Protein AF-A0A6F9B333-F1 (afdb_monomer_lite)

Secondary structure (DSSP, 8-state):
---PPP-TT-SS------------TTS--EEEEEEEE--TT---GGGSEEEEEEEEEHHHHHHSGGG------

Structure (mmCIF, N/CA/C/O backbone):
data_AF-A0A6F9B333-F1
#
_entry.id   AF-A0A6F9B333-F1
#
loop_
_atom_site.group_PDB
_atom_site.id
_atom_site.type_symbol
_atom_site.label_atom_id
_atom_site.label_alt_id
_atom_site.label_comp_id
_atom_site.label_asym_id
_atom_site.label_entity_id
_atom_site.label_seq_id
_atom_site.pdbx_PDB_ins_code
_atom_site.Cartn_x
_atom_site.Cartn_y
_atom_site.Cartn_z
_atom_site.occupancy
_atom_site.B_iso_or_equiv
_atom_site.auth_seq_id
_atom_site.auth_comp_id
_atom_site.auth_asym_id
_atom_site.auth_atom_id
_atom_site.pdbx_PDB_model_num
ATOM 1 N N . PHE A 1 1 ? 7.491 -9.148 7.094 1.00 71.69 1 PHE A N 1
ATOM 2 C CA . PHE A 1 1 ? 7.892 -8.379 5.897 1.00 71.69 1 PHE A CA 1
ATOM 3 C C . PHE A 1 1 ? 7.377 -9.084 4.658 1.00 71.69 1 PHE A C 1
ATOM 5 O O . PHE A 1 1 ? 7.517 -10.298 4.571 1.00 71.69 1 PHE A O 1
ATOM 12 N N . GLY A 1 2 ? 6.752 -8.350 3.740 1.00 89.06 2 GLY A N 1
ATOM 13 C CA . GLY A 1 2 ? 6.234 -8.874 2.479 1.00 89.06 2 GLY A CA 1
ATOM 14 C C . GLY A 1 2 ? 6.811 -8.094 1.297 1.00 89.06 2 GLY A C 1
ATOM 15 O O . GLY A 1 2 ? 7.187 -6.938 1.456 1.00 89.06 2 GLY A O 1
ATOM 16 N N . ARG A 1 3 ? 6.913 -8.731 0.127 1.00 92.81 3 ARG A N 1
ATOM 17 C CA . ARG A 1 3 ? 7.389 -8.105 -1.116 1.00 92.81 3 ARG A CA 1
ATOM 18 C C . ARG A 1 3 ? 6.469 -8.488 -2.270 1.00 92.81 3 ARG A C 1
ATOM 20 O O . ARG A 1 3 ? 6.122 -9.665 -2.388 1.00 92.81 3 ARG A O 1
ATOM 27 N N . THR A 1 4 ? 6.082 -7.523 -3.093 1.00 95.38 4 THR A N 1
ATOM 28 C CA . THR A 1 4 ? 5.322 -7.751 -4.329 1.00 95.38 4 THR A CA 1
ATOM 29 C C . THR A 1 4 ? 6.200 -8.386 -5.413 1.00 95.38 4 THR A C 1
ATOM 31 O O . THR A 1 4 ? 7.416 -8.533 -5.262 1.00 95.38 4 THR A O 1
ATOM 34 N N . GLU A 1 5 ? 5.582 -8.818 -6.502 1.00 94.19 5 GLU A N 1
ATOM 35 C CA . GLU A 1 5 ? 6.273 -9.114 -7.751 1.00 94.19 5 GLU A CA 1
ATOM 36 C C . GLU A 1 5 ? 6.939 -7.861 -8.342 1.00 94.19 5 GLU A C 1
ATOM 38 O O . GLU A 1 5 ? 6.536 -6.728 -8.076 1.00 9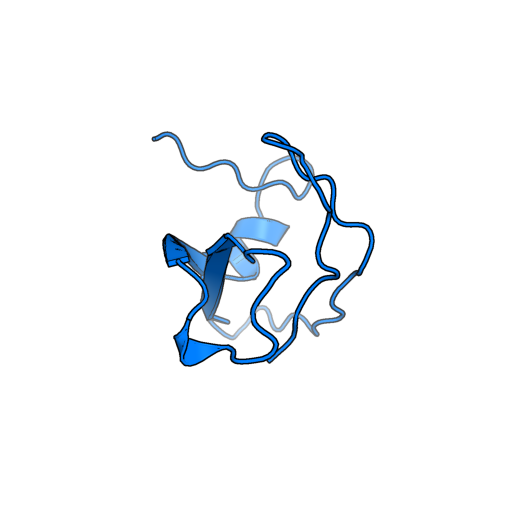4.19 5 GLU A O 1
ATOM 43 N N . VAL A 1 6 ? 7.971 -8.078 -9.157 1.00 91.19 6 VAL A N 1
ATOM 44 C CA . VAL A 1 6 ? 8.562 -7.021 -9.983 1.00 91.19 6 VAL A CA 1
ATOM 45 C C . VAL A 1 6 ? 7.771 -6.955 -11.281 1.00 91.19 6 VAL A C 1
ATOM 47 O O . VAL A 1 6 ? 7.565 -7.985 -11.922 1.00 91.19 6 VAL A O 1
ATOM 50 N N . ILE A 1 7 ? 7.337 -5.756 -11.658 1.00 91.69 7 ILE A N 1
ATOM 51 C CA . ILE A 1 7 ? 6.632 -5.514 -12.916 1.00 91.69 7 ILE A CA 1
ATOM 52 C C . ILE A 1 7 ? 7.591 -4.782 -13.843 1.00 91.69 7 ILE A C 1
ATOM 54 O O . ILE A 1 7 ? 8.078 -3.704 -13.510 1.00 91.69 7 ILE A O 1
ATOM 58 N N . ASP A 1 8 ? 7.881 -5.403 -14.981 1.00 89.75 8 ASP A N 1
ATOM 59 C CA . ASP A 1 8 ? 8.859 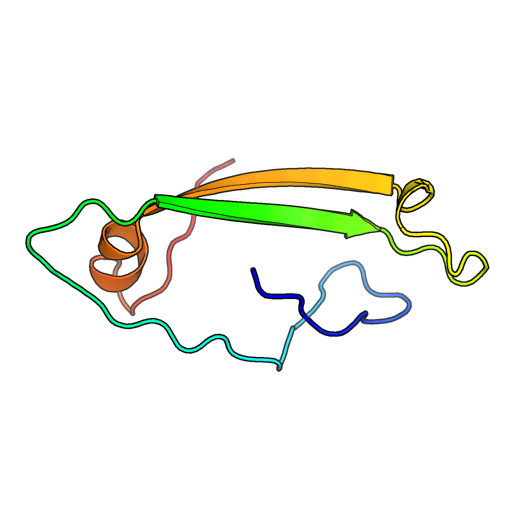-4.894 -15.932 1.00 89.75 8 ASP A CA 1
ATOM 60 C C . ASP A 1 8 ? 8.292 -3.727 -16.756 1.00 89.75 8 ASP A C 1
ATOM 62 O O . ASP A 1 8 ? 7.126 -3.742 -17.156 1.00 89.75 8 ASP A O 1
ATOM 66 N N . ASN A 1 9 ? 9.136 -2.727 -17.021 1.00 86.69 9 ASN A N 1
ATOM 67 C CA . ASN A 1 9 ? 8.890 -1.640 -17.973 1.00 86.69 9 ASN A CA 1
ATOM 68 C C . ASN A 1 9 ? 7.546 -0.888 -17.825 1.00 86.69 9 ASN A C 1
ATOM 70 O O . ASN A 1 9 ? 6.868 -0.610 -18.816 1.00 86.69 9 ASN A O 1
ATOM 74 N N . THR A 1 10 ? 7.162 -0.498 -16.602 1.00 91.44 10 THR A N 1
ATOM 75 C CA . THR A 1 10 ? 5.974 0.344 -16.365 1.00 91.44 10 THR A CA 1
ATOM 76 C C . THR A 1 10 ? 6.235 1.492 -15.389 1.00 91.44 10 THR A C 1
ATOM 78 O O . THR A 1 10 ? 6.869 1.313 -14.354 1.00 91.44 10 THR A O 1
ATOM 81 N N . LEU A 1 11 ? 5.690 2.674 -15.700 1.00 92.00 11 LEU A N 1
ATOM 82 C CA . LEU A 1 11 ? 5.648 3.824 -14.783 1.00 92.00 11 LEU A CA 1
ATOM 83 C C . LEU A 1 11 ? 4.451 3.770 -13.821 1.00 92.00 11 LEU A C 1
ATOM 85 O O . LEU A 1 11 ? 4.424 4.496 -12.835 1.00 92.00 11 LEU A O 1
ATOM 89 N N . ASN A 1 12 ? 3.460 2.922 -14.110 1.00 94.50 12 ASN A N 1
ATOM 90 C CA . ASN A 1 12 ? 2.229 2.781 -13.333 1.00 94.50 12 ASN A CA 1
ATOM 91 C C . ASN A 1 12 ? 2.009 1.293 -13.009 1.00 94.50 12 ASN A C 1
ATOM 93 O O . ASN A 1 12 ? 1.161 0.644 -13.632 1.00 94.50 12 ASN A O 1
ATOM 97 N N . PRO A 1 13 ? 2.822 0.705 -12.112 1.00 94.56 13 PRO A N 1
ATOM 98 C CA . PRO A 1 13 ? 2.709 -0.706 -11.766 1.00 94.56 13 PRO A CA 1
ATOM 99 C C . PRO A 1 13 ? 1.371 -1.009 -11.084 1.00 94.56 13 PRO A C 1
ATOM 101 O O . PRO A 1 13 ? 0.942 -0.291 -10.183 1.00 94.56 13 PRO A O 1
ATOM 104 N N . ASN A 1 14 ? 0.730 -2.106 -11.490 1.00 95.81 14 ASN A N 1
ATOM 105 C CA . ASN A 1 14 ? -0.458 -2.646 -10.831 1.00 95.81 14 ASN A CA 1
ATOM 106 C C . ASN A 1 14 ? -0.122 -4.013 -10.224 1.00 95.81 14 ASN A C 1
ATOM 108 O O . ASN A 1 14 ? -0.072 -5.015 -10.937 1.00 95.81 14 ASN A O 1
ATOM 112 N N . PHE A 1 15 ? 0.158 -4.027 -8.920 1.00 95.88 15 PHE A N 1
ATOM 113 C CA . PHE A 1 15 ? 0.550 -5.233 -8.194 1.00 95.88 15 PHE A CA 1
ATOM 114 C C . PHE A 1 15 ? -0.658 -6.122 -7.878 1.00 95.88 15 PHE A C 1
ATOM 116 O O . PHE A 1 15 ? -1.685 -5.659 -7.383 1.00 95.88 15 PHE A O 1
ATOM 123 N N . VAL A 1 16 ? -0.507 -7.424 -8.102 1.00 95.88 16 VAL A N 1
ATOM 124 C CA . VAL A 1 16 ? -1.535 -8.447 -7.887 1.00 95.88 16 VAL A CA 1
ATOM 125 C C . VAL A 1 16 ? -1.281 -9.235 -6.603 1.00 95.88 16 VAL A C 1
ATOM 127 O O . VAL A 1 16 ? -2.236 -9.721 -5.985 1.00 95.88 16 VAL A O 1
ATOM 130 N N . ARG A 1 17 ? -0.022 -9.370 -6.154 1.00 94.94 17 ARG A N 1
ATOM 131 C CA . ARG A 1 17 ? 0.272 -10.033 -4.877 1.00 94.94 17 ARG A CA 1
ATOM 132 C C . ARG A 1 17 ? -0.376 -9.269 -3.721 1.00 94.94 17 ARG A C 1
ATOM 134 O O . ARG A 1 17 ? -0.101 -8.096 -3.493 1.00 94.94 17 ARG A O 1
ATOM 141 N N . LYS A 1 18 ? -1.178 -9.990 -2.938 1.00 94.25 18 LYS A N 1
ATOM 142 C CA . LYS A 1 18 ? -1.847 -9.479 -1.737 1.00 94.25 18 LYS A CA 1
ATOM 143 C C . LYS A 1 18 ? -1.068 -9.857 -0.480 1.00 94.25 18 LYS A C 1
ATOM 145 O O . LYS A 1 18 ? -0.441 -10.917 -0.431 1.00 94.25 18 LYS A O 1
ATOM 150 N N . PHE A 1 19 ? -1.157 -9.012 0.541 1.00 93.75 19 PHE A N 1
ATOM 151 C CA . PHE A 1 19 ? -0.681 -9.312 1.889 1.00 93.75 19 PHE A CA 1
ATOM 152 C C . PHE A 1 19 ? -1.880 -9.544 2.804 1.00 93.75 19 PHE A C 1
ATOM 154 O O . PHE A 1 19 ? -2.839 -8.776 2.768 1.00 93.75 19 PHE A O 1
ATOM 161 N N . PHE A 1 20 ? -1.817 -10.598 3.613 1.00 94.19 20 PHE A N 1
ATOM 162 C CA . PHE A 1 20 ? -2.807 -10.877 4.647 1.00 94.19 20 PHE A CA 1
ATOM 163 C C . PHE A 1 20 ? -2.247 -10.402 5.984 1.00 94.19 20 PHE A C 1
ATOM 165 O O . PHE A 1 20 ? -1.129 -10.773 6.346 1.00 94.19 20 PHE A O 1
ATOM 172 N N . LEU A 1 21 ? -2.995 -9.542 6.670 1.00 93.50 21 LEU A N 1
ATOM 173 C CA . LEU A 1 21 ? -2.659 -9.024 7.988 1.00 93.50 21 LEU A CA 1
ATOM 174 C C . LEU A 1 21 ? -3.906 -9.089 8.861 1.00 93.50 21 LEU A C 1
ATOM 176 O O . LEU A 1 21 ? -4.984 -8.692 8.418 1.00 93.50 21 LEU A O 1
ATOM 180 N N . ASP A 1 22 ? -3.729 -9.546 10.094 1.00 95.62 22 ASP A N 1
ATOM 181 C CA . ASP A 1 22 ? -4.763 -9.445 11.115 1.00 95.62 22 ASP A CA 1
ATOM 182 C C . ASP A 1 22 ? -4.859 -7.997 11.603 1.00 95.62 22 ASP A C 1
ATOM 184 O O . ASP A 1 22 ? -3.845 -7.306 11.757 1.00 95.62 22 ASP A O 1
ATOM 188 N N . TYR A 1 23 ? -6.085 -7.531 11.822 1.00 95.19 23 TYR A N 1
ATOM 189 C CA . TYR A 1 23 ? -6.366 -6.193 12.329 1.00 95.19 23 TYR A CA 1
ATOM 190 C C . TYR A 1 23 ? -6.774 -6.261 13.802 1.00 95.19 23 TYR A C 1
ATOM 192 O O . TYR A 1 23 ? -7.721 -6.967 14.148 1.00 95.19 23 TYR A O 1
ATOM 200 N N . PHE A 1 24 ? -6.079 -5.491 14.636 1.00 97.00 24 PHE A N 1
ATOM 201 C CA . PHE A 1 24 ? -6.327 -5.347 16.068 1.00 97.00 24 PHE A CA 1
ATOM 202 C C . PHE A 1 24 ? -6.692 -3.885 16.340 1.00 97.00 24 PHE A C 1
ATOM 204 O O . PHE A 1 24 ? -5.863 -2.989 16.177 1.00 97.00 24 PHE A O 1
ATOM 211 N N . PHE A 1 25 ? -7.950 -3.619 16.701 1.00 94.50 25 PHE A N 1
ATOM 212 C CA . PHE A 1 25 ? -8.471 -2.250 16.833 1.00 94.50 25 PHE A CA 1
ATOM 213 C C . PHE A 1 25 ? -7.877 -1.502 18.035 1.00 94.50 25 PHE A C 1
ATOM 215 O O . PHE A 1 25 ? -7.855 -0.273 18.067 1.00 94.50 25 PHE A O 1
ATOM 222 N N . GLU A 1 26 ? -7.407 -2.250 19.026 1.00 96.81 26 GLU A N 1
ATOM 223 C CA . GLU A 1 26 ? -6.770 -1.779 20.246 1.00 96.81 26 GLU A CA 1
ATOM 224 C C . GLU A 1 26 ? -5.282 -1.438 20.054 1.00 96.81 26 GLU A C 1
ATOM 226 O O . GLU A 1 26 ? -4.685 -0.798 20.922 1.00 96.81 26 GLU A O 1
ATOM 231 N N . GLU A 1 27 ? -4.683 -1.818 18.918 1.00 96.44 27 GLU A N 1
ATOM 232 C CA . GLU A 1 27 ? -3.269 -1.594 18.628 1.00 96.44 27 GLU A CA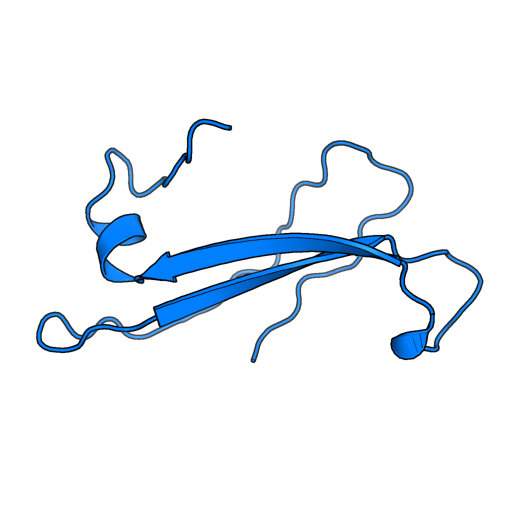 1
ATOM 233 C C . GLU A 1 27 ? -3.042 -0.603 17.484 1.00 96.44 27 GLU A C 1
ATOM 235 O O . GLU A 1 27 ? -3.678 -0.623 16.428 1.00 96.44 27 GLU A O 1
ATOM 240 N N . ARG A 1 28 ? -2.013 0.235 17.639 1.00 96.50 28 ARG A N 1
ATOM 241 C CA . ARG A 1 28 ? -1.513 1.062 16.540 1.00 96.50 28 ARG A CA 1
ATOM 242 C C . ARG A 1 28 ? -0.531 0.262 15.679 1.00 96.50 28 ARG A C 1
ATOM 244 O O . ARG A 1 28 ? 0.681 0.304 15.885 1.00 96.50 28 ARG A O 1
ATOM 251 N N . GLN A 1 29 ? -1.057 -0.421 14.670 1.00 97.69 29 GLN A N 1
ATOM 252 C CA . GLN A 1 29 ? -0.271 -1.224 13.730 1.00 97.69 29 GLN A CA 1
ATOM 253 C C . GLN A 1 2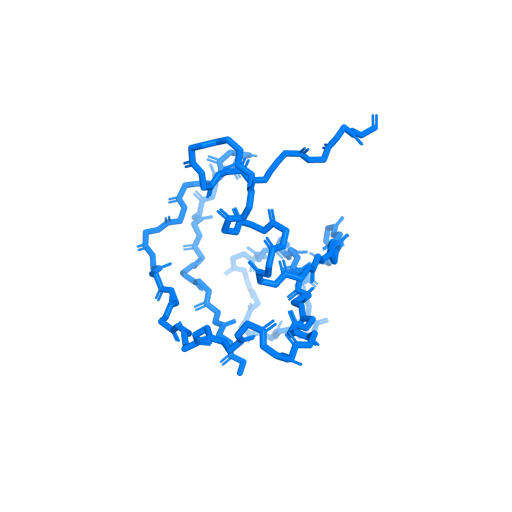9 ? 0.344 -0.343 12.624 1.00 97.69 29 GLN A C 1
ATOM 255 O O . GLN A 1 29 ? -0.321 -0.020 11.640 1.00 97.69 29 GLN A O 1
ATOM 260 N N . ASN A 1 30 ? 1.604 0.077 12.787 1.00 97.44 30 ASN A N 1
ATOM 261 C CA . ASN A 1 30 ? 2.311 0.916 11.806 1.00 97.44 30 ASN A CA 1
ATOM 262 C C . ASN A 1 30 ? 2.794 0.095 10.595 1.00 97.44 30 ASN A C 1
ATOM 264 O O . ASN A 1 30 ? 3.405 -0.962 10.749 1.00 97.44 30 ASN A O 1
ATOM 268 N N . LEU A 1 31 ? 2.585 0.631 9.397 1.00 96.44 31 LEU A N 1
ATOM 269 C CA . LEU A 1 31 ? 3.006 0.086 8.114 1.00 96.44 31 LEU A CA 1
ATOM 270 C C . LEU A 1 31 ? 3.988 1.045 7.437 1.00 96.44 31 LEU A C 1
ATOM 272 O O . LEU A 1 31 ? 3.818 2.265 7.455 1.00 96.44 31 LEU A O 1
ATOM 276 N N . ARG A 1 32 ? 5.015 0.470 6.813 1.00 96.06 32 ARG A N 1
ATOM 277 C CA . ARG A 1 32 ? 5.978 1.175 5.969 1.00 96.06 32 ARG A CA 1
ATOM 278 C C . ARG A 1 32 ? 5.976 0.521 4.599 1.00 96.06 32 ARG A C 1
ATOM 280 O O . ARG A 1 32 ? 6.115 -0.699 4.501 1.00 96.06 32 ARG A O 1
ATOM 287 N N . PHE A 1 33 ? 5.859 1.341 3.567 1.00 95.25 33 PHE A N 1
ATOM 288 C CA . PHE A 1 33 ? 5.948 0.918 2.180 1.00 95.25 33 PHE A CA 1
ATOM 289 C C . PHE A 1 33 ? 7.177 1.565 1.565 1.00 95.25 33 PHE A C 1
ATOM 291 O O . PHE A 1 33 ? 7.282 2.788 1.564 1.00 95.25 33 PHE A O 1
ATOM 298 N N . ASP A 1 34 ? 8.080 0.741 1.045 1.00 94.81 34 ASP A N 1
ATOM 299 C CA . ASP A 1 34 ? 9.268 1.178 0.319 1.00 94.81 34 ASP A CA 1
ATOM 300 C C . ASP A 1 34 ? 9.118 0.785 -1.153 1.00 94.81 34 ASP A C 1
ATOM 302 O O . ASP A 1 34 ? 8.778 -0.361 -1.466 1.00 94.81 34 ASP A O 1
ATOM 306 N N . VAL A 1 35 ? 9.377 1.729 -2.056 1.00 93.62 35 VAL A N 1
ATOM 307 C CA . VAL A 1 35 ? 9.304 1.517 -3.503 1.00 93.62 35 VAL A CA 1
ATOM 308 C C . VAL A 1 35 ? 10.707 1.576 -4.089 1.00 93.62 35 VAL A C 1
ATOM 310 O O . VAL A 1 35 ? 11.475 2.500 -3.818 1.00 93.62 35 VAL A O 1
ATOM 313 N N . TYR A 1 36 ? 11.028 0.587 -4.919 1.00 91.81 36 TYR A N 1
ATOM 314 C CA . TYR A 1 36 ? 12.325 0.452 -5.569 1.00 91.81 36 TYR A CA 1
ATOM 315 C C . TYR A 1 36 ? 12.150 0.277 -7.076 1.00 91.81 36 TYR A C 1
ATOM 317 O O . TYR A 1 36 ? 11.281 -0.479 -7.513 1.00 91.81 36 TYR A O 1
ATOM 325 N N . ASN A 1 37 ? 13.018 0.915 -7.855 1.00 88.94 37 ASN A N 1
ATOM 326 C CA . ASN A 1 37 ? 13.236 0.590 -9.252 1.00 88.94 37 ASN A CA 1
ATOM 327 C C . ASN A 1 37 ? 14.191 -0.605 -9.339 1.00 88.94 37 ASN A C 1
ATOM 329 O O . ASN A 1 37 ? 15.319 -0.569 -8.841 1.00 88.94 37 ASN A O 1
ATOM 333 N N . VAL A 1 38 ? 13.718 -1.680 -9.957 1.00 85.75 38 VAL A N 1
ATOM 334 C CA . VAL A 1 38 ? 14.486 -2.911 -10.128 1.00 85.75 38 VAL A CA 1
ATOM 335 C C . VAL A 1 38 ? 15.056 -2.912 -11.536 1.00 85.75 38 VAL A C 1
ATOM 337 O O . VAL A 1 38 ? 14.353 -3.244 -12.486 1.00 85.75 38 VAL A O 1
ATOM 340 N N . ASP A 1 39 ? 16.332 -2.552 -11.674 1.00 73.88 39 ASP A N 1
ATOM 341 C CA . ASP A 1 39 ? 16.997 -2.649 -12.970 1.00 73.88 39 ASP A CA 1
ATOM 342 C C . ASP A 1 39 ? 17.264 -4.124 -13.322 1.00 73.88 39 ASP A C 1
ATOM 344 O O . ASP A 1 39 ? 17.832 -4.895 -12.540 1.00 73.88 39 ASP A O 1
ATOM 348 N N . SER A 1 40 ? 16.852 -4.506 -14.530 1.00 64.31 40 SER A N 1
ATOM 349 C CA . SER A 1 40 ? 16.821 -5.874 -15.071 1.00 64.31 40 SER A CA 1
ATOM 350 C C . SER A 1 40 ? 18.158 -6.634 -15.024 1.00 64.31 40 SER A C 1
ATOM 352 O O . SER A 1 40 ? 18.189 -7.852 -15.194 1.00 64.31 40 SER A O 1
ATOM 354 N N . ARG A 1 41 ? 19.283 -5.945 -14.794 1.00 61.09 41 ARG A N 1
ATOM 355 C CA . ARG A 1 41 ? 20.642 -6.506 -14.913 1.00 61.09 41 ARG A CA 1
ATOM 356 C C . ARG A 1 41 ? 21.277 -6.930 -13.590 1.00 61.09 41 ARG A C 1
ATOM 358 O O . ARG A 1 41 ? 22.373 -7.488 -13.593 1.00 61.09 41 ARG A O 1
ATOM 365 N N . SER A 1 42 ? 20.630 -6.664 -12.459 1.00 61.91 42 SER A N 1
ATOM 366 C CA . SER A 1 42 ? 21.189 -6.924 -11.134 1.00 61.91 42 SER A CA 1
ATOM 367 C C . SER A 1 42 ? 20.264 -7.804 -10.297 1.00 61.91 42 SER A C 1
ATOM 369 O O . SER A 1 42 ? 19.167 -7.402 -9.936 1.00 61.91 42 SER A O 1
ATOM 371 N N . SER A 1 43 ? 20.741 -8.979 -9.883 1.00 61.19 43 SER A N 1
ATOM 372 C CA . SER A 1 43 ? 20.086 -9.800 -8.852 1.00 61.19 43 SER A CA 1
ATOM 373 C C . SER A 1 43 ? 20.357 -9.306 -7.424 1.00 61.19 43 SER A C 1
ATOM 375 O O . SER A 1 43 ? 19.865 -9.892 -6.459 1.00 61.19 43 SER A O 1
ATOM 377 N N . ASN A 1 44 ? 21.143 -8.236 -7.266 1.00 64.62 44 ASN A N 1
ATOM 378 C CA . ASN A 1 44 ? 21.524 -7.705 -5.967 1.00 64.62 44 ASN A CA 1
ATOM 379 C C . ASN A 1 44 ? 20.557 -6.599 -5.522 1.00 64.62 44 ASN A C 1
ATOM 381 O O . ASN A 1 44 ? 20.491 -5.541 -6.145 1.00 64.62 44 ASN A O 1
ATOM 385 N N . ILE A 1 45 ? 19.846 -6.843 -4.418 1.00 63.69 45 ILE A N 1
ATOM 386 C CA . ILE A 1 45 ? 18.878 -5.909 -3.821 1.00 63.69 45 ILE A CA 1
ATOM 387 C C . ILE A 1 45 ? 19.532 -4.580 -3.426 1.00 63.69 45 ILE A C 1
ATOM 389 O O . ILE A 1 45 ? 18.888 -3.541 -3.524 1.00 63.69 45 ILE A O 1
ATOM 393 N N . SER A 1 46 ? 20.814 -4.579 -3.039 1.00 67.25 46 SER A N 1
ATOM 394 C CA . SER A 1 46 ? 21.529 -3.341 -2.694 1.00 67.25 46 SER A CA 1
ATOM 395 C C . SER A 1 46 ? 21.780 -2.415 -3.888 1.00 67.25 46 SER A C 1
ATOM 397 O O . SER A 1 46 ? 22.244 -1.296 -3.694 1.00 67.25 46 SER A O 1
ATOM 399 N N . LYS A 1 47 ? 21.493 -2.877 -5.110 1.00 68.44 47 LYS A N 1
ATOM 400 C CA . LYS A 1 47 ? 21.611 -2.106 -6.351 1.00 68.44 47 LYS A CA 1
ATOM 401 C C . LYS A 1 47 ? 20.259 -1.650 -6.906 1.00 68.44 47 LYS A C 1
ATOM 403 O O . LYS A 1 47 ? 20.228 -1.139 -8.017 1.00 68.44 47 LYS A O 1
ATOM 408 N N . PHE A 1 48 ? 19.151 -1.897 -6.207 1.00 81.81 48 PHE A N 1
ATOM 409 C CA . PHE A 1 48 ? 17.865 -1.349 -6.629 1.00 81.81 48 PHE A CA 1
ATOM 410 C C . PHE A 1 48 ? 17.782 0.114 -6.222 1.00 81.81 48 PHE A C 1
ATOM 412 O O . PHE A 1 48 ? 18.037 0.448 -5.062 1.00 81.81 48 PHE A O 1
ATOM 419 N N . ASP A 1 49 ? 17.409 0.973 -7.165 1.00 87.38 49 ASP A N 1
ATOM 420 C CA . ASP A 1 49 ? 17.303 2.398 -6.886 1.00 87.38 49 ASP A CA 1
ATOM 421 C C . ASP A 1 49 ? 16.062 2.634 -6.030 1.00 87.38 49 ASP A C 1
ATOM 423 O O . ASP A 1 49 ? 14.937 2.313 -6.416 1.00 87.38 49 ASP A O 1
ATOM 427 N N . PHE A 1 50 ? 16.257 3.179 -4.836 1.00 90.56 50 PHE A N 1
ATOM 428 C CA . PHE A 1 50 ? 15.156 3.552 -3.962 1.00 90.56 50 PHE A CA 1
ATOM 429 C C . PHE A 1 50 ? 14.430 4.774 -4.533 1.00 90.56 50 PHE A C 1
ATOM 431 O O . PHE A 1 50 ? 15.040 5.822 -4.734 1.00 90.56 50 PHE A O 1
ATOM 438 N N . LEU A 1 51 ? 13.127 4.636 -4.782 1.00 92.56 51 LEU A N 1
ATOM 439 C CA . LEU A 1 51 ? 12.297 5.707 -5.339 1.00 92.56 51 LEU A CA 1
ATOM 440 C C . LEU A 1 51 ? 11.622 6.536 -4.248 1.00 92.56 51 LEU A C 1
ATOM 442 O O . LEU A 1 51 ? 11.426 7.737 -4.414 1.00 92.56 51 LEU A O 1
ATOM 446 N N . GLY A 1 52 ? 11.262 5.906 -3.132 1.00 93.56 52 GLY A N 1
ATOM 447 C CA . GLY A 1 52 ? 10.601 6.594 -2.036 1.00 93.56 52 GLY A CA 1
ATOM 448 C C . GLY A 1 52 ? 9.968 5.648 -1.031 1.00 93.56 52 GLY A C 1
ATOM 449 O O . GLY A 1 52 ? 9.901 4.434 -1.229 1.00 93.56 52 GLY A O 1
ATOM 450 N N . GLN A 1 53 ? 9.489 6.239 0.059 1.00 95.44 53 GLN A N 1
ATOM 451 C CA . GLN A 1 53 ? 8.776 5.535 1.115 1.00 95.44 53 GLN A CA 1
ATOM 452 C C . GLN A 1 53 ? 7.546 6.315 1.553 1.00 95.44 53 GLN A C 1
ATOM 454 O O . GLN A 1 53 ? 7.513 7.544 1.484 1.00 95.44 53 GLN A O 1
ATOM 459 N N . THR A 1 54 ? 6.570 5.595 2.085 1.00 94.88 54 THR A N 1
ATOM 460 C CA . THR A 1 54 ? 5.452 6.189 2.810 1.00 94.88 54 THR A CA 1
ATOM 461 C C . THR A 1 54 ? 5.113 5.364 4.045 1.00 94.88 54 THR A C 1
ATOM 463 O O . THR A 1 54 ? 5.461 4.182 4.147 1.00 94.88 54 THR A O 1
ATOM 466 N N . PHE A 1 55 ? 4.453 6.011 4.998 1.00 95.69 55 PHE A N 1
ATOM 467 C CA . PHE A 1 55 ? 4.051 5.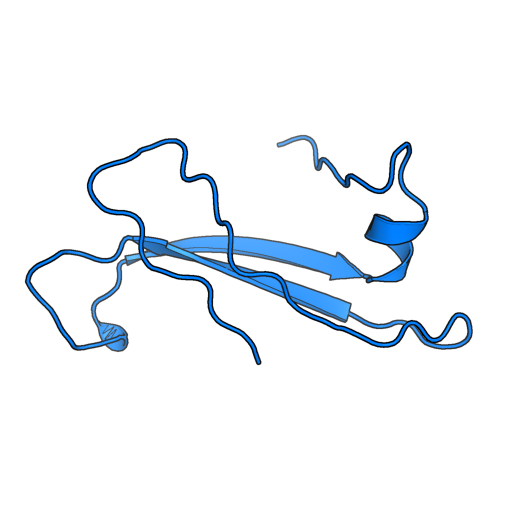425 6.266 1.00 95.69 55 PHE A CA 1
ATOM 468 C C . PHE A 1 55 ? 2.571 5.678 6.479 1.00 95.69 55 PHE A C 1
ATOM 470 O O . PHE A 1 55 ? 2.068 6.760 6.184 1.00 95.69 55 PHE A O 1
ATOM 477 N N . CYS A 1 56 ? 1.902 4.688 7.039 1.00 95.81 56 CYS A N 1
ATOM 478 C CA . CYS A 1 56 ? 0.564 4.831 7.583 1.00 95.81 56 CYS A CA 1
ATOM 479 C C . CYS A 1 56 ? 0.365 3.759 8.652 1.00 95.81 56 CYS A C 1
ATOM 481 O O . CYS A 1 56 ? 1.270 2.997 8.985 1.00 95.81 56 CYS A O 1
ATOM 483 N N . THR A 1 57 ? -0.825 3.689 9.205 1.00 96.88 57 THR A N 1
ATOM 484 C CA . THR A 1 57 ? -1.281 2.627 10.083 1.00 96.88 57 THR A CA 1
ATOM 485 C C . THR A 1 57 ? -2.305 1.775 9.348 1.00 96.88 57 THR A C 1
ATOM 487 O O . THR A 1 57 ? -3.012 2.249 8.458 1.00 96.88 57 THR A O 1
ATOM 490 N N . LEU A 1 58 ? -2.430 0.507 9.740 1.00 96.12 58 LEU A N 1
ATOM 491 C CA . LEU A 1 58 ? -3.479 -0.357 9.198 1.00 96.12 58 LEU A CA 1
ATOM 492 C C . LEU A 1 58 ? -4.879 0.235 9.455 1.00 96.12 58 LEU A C 1
ATOM 494 O O . LEU A 1 58 ? -5.752 0.156 8.592 1.00 96.12 58 LEU A O 1
ATOM 498 N N . GLY A 1 59 ? -5.058 0.907 10.598 1.00 96.06 59 GLY A N 1
ATOM 499 C CA . GLY A 1 59 ? -6.288 1.622 10.937 1.00 96.06 59 GLY A CA 1
ATOM 500 C C . GLY A 1 59 ? -6.629 2.762 9.972 1.00 96.06 59 GLY A C 1
ATOM 501 O O . GLY A 1 59 ? -7.793 2.910 9.615 1.00 96.06 59 GLY A O 1
ATOM 502 N N . GLU A 1 60 ? -5.643 3.527 9.490 1.00 95.50 60 GLU A N 1
ATOM 503 C CA . GLU A 1 60 ? -5.873 4.585 8.490 1.00 95.50 60 GLU A CA 1
ATOM 504 C C . GLU A 1 60 ? -6.365 4.018 7.152 1.00 95.50 60 GLU A C 1
ATOM 506 O O . GLU A 1 60 ? -7.246 4.603 6.527 1.00 95.50 60 GLU A O 1
ATOM 511 N N . ILE A 1 61 ? -5.852 2.859 6.726 1.00 95.38 61 ILE A N 1
ATOM 512 C CA . ILE A 1 61 ? -6.314 2.201 5.496 1.00 95.38 61 ILE A CA 1
ATOM 513 C C . ILE A 1 61 ? -7.755 1.712 5.667 1.00 95.38 61 ILE A C 1
ATOM 515 O O . ILE A 1 61 ? -8.611 2.031 4.845 1.00 95.38 61 ILE A O 1
ATOM 519 N N . ILE A 1 62 ? -8.045 0.973 6.740 1.00 94.44 62 ILE A N 1
ATOM 520 C CA . ILE A 1 62 ? -9.377 0.394 6.979 1.00 94.44 62 ILE A CA 1
ATOM 521 C C . ILE A 1 62 ? -10.427 1.487 7.234 1.00 94.44 62 ILE A C 1
ATOM 523 O O . ILE A 1 62 ? -11.571 1.348 6.810 1.00 94.44 62 ILE A O 1
ATOM 527 N N . GLY A 1 63 ? -10.039 2.582 7.893 1.00 93.94 63 GLY A N 1
ATOM 528 C CA . GLY A 1 63 ? -10.913 3.719 8.186 1.00 93.94 63 GLY A CA 1
ATOM 529 C C . GLY A 1 63 ? -11.134 4.678 7.012 1.00 93.94 63 GLY A C 1
ATOM 530 O O . GLY A 1 63 ? -12.008 5.539 7.092 1.00 93.94 63 GLY A O 1
ATOM 531 N N . SER A 1 64 ? -10.363 4.554 5.928 1.00 94.94 64 SER A N 1
ATOM 532 C CA . SER A 1 64 ? -10.521 5.392 4.737 1.00 94.94 64 SER A CA 1
ATOM 533 C C . SER A 1 64 ? -11.752 5.004 3.911 1.00 94.94 64 SER A C 1
ATOM 535 O O . SER A 1 64 ? -12.163 3.840 3.854 1.00 94.94 64 SER A O 1
ATOM 537 N N . THR A 1 65 ? -12.350 5.982 3.229 1.00 92.50 65 THR A N 1
ATOM 538 C CA . THR A 1 65 ? -13.514 5.752 2.364 1.00 92.50 65 THR A CA 1
ATOM 539 C C . THR A 1 65 ? -13.185 4.719 1.285 1.00 92.50 65 THR A C 1
ATOM 541 O O . THR A 1 65 ? -12.290 4.914 0.468 1.00 92.50 65 THR A O 1
ATOM 544 N N . GLY A 1 66 ? -13.925 3.607 1.273 1.00 91.38 66 GLY A N 1
ATOM 545 C CA . GLY A 1 66 ? -13.703 2.513 0.324 1.00 91.38 66 GLY A CA 1
ATOM 546 C C . GLY A 1 66 ? -12.471 1.648 0.618 1.00 91.38 66 GLY A C 1
ATOM 547 O O . GLY A 1 66 ? -12.077 0.871 -0.249 1.00 91.38 66 GLY A O 1
ATOM 548 N N . GLY A 1 67 ? -11.861 1.768 1.805 1.00 89.1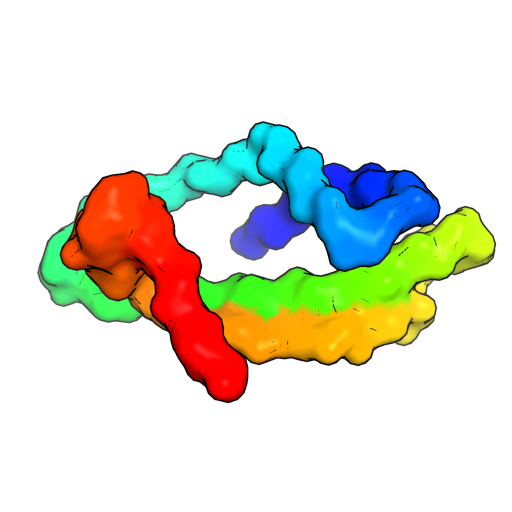2 67 GLY A N 1
ATOM 549 C CA . GLY A 1 67 ? -10.662 1.010 2.183 1.00 89.12 67 GLY A CA 1
ATOM 550 C C . GLY A 1 67 ? -9.422 1.382 1.364 1.00 89.12 67 GLY A C 1
ATOM 551 O O . GLY A 1 67 ? -8.510 0.566 1.216 1.00 89.12 67 GLY A O 1
ATOM 552 N N . ARG A 1 68 ? -9.411 2.587 0.781 1.00 91.62 68 ARG A N 1
ATOM 553 C CA . ARG A 1 68 ? -8.331 3.119 -0.049 1.00 91.62 68 ARG A CA 1
ATOM 554 C C . ARG A 1 68 ? -7.792 4.404 0.565 1.00 91.62 68 ARG A C 1
ATOM 556 O O . ARG A 1 68 ? -8.458 5.436 0.566 1.00 91.62 68 ARG A O 1
ATOM 563 N N . LEU A 1 69 ? -6.547 4.334 1.020 1.00 93.19 69 LEU A N 1
ATOM 564 C CA . LEU A 1 69 ? -5.815 5.493 1.503 1.00 93.19 69 LEU A CA 1
ATOM 565 C C . LEU A 1 69 ? -5.114 6.194 0.335 1.00 93.19 69 LEU A C 1
ATOM 567 O O . LEU A 1 69 ? -4.323 5.577 -0.379 1.00 93.19 69 LEU A O 1
ATOM 571 N N . GLU A 1 70 ? -5.384 7.484 0.172 1.00 90.94 70 GLU A N 1
ATOM 572 C CA . GLU A 1 70 ? -4.681 8.367 -0.757 1.00 90.94 70 GLU A CA 1
ATOM 573 C C . GLU A 1 70 ? -4.080 9.523 0.034 1.00 90.94 70 GLU A C 1
ATOM 575 O O . GLU A 1 70 ? -4.801 10.281 0.680 1.00 90.94 70 GLU A O 1
ATOM 580 N N . ASN A 1 71 ? -2.757 9.655 -0.011 1.00 78.44 71 ASN A N 1
ATOM 581 C CA . ASN A 1 71 ? -2.075 10.808 0.555 1.00 78.44 71 ASN A CA 1
ATOM 582 C C . ASN A 1 71 ? -1.892 11.845 -0.552 1.00 78.44 71 ASN A C 1
ATOM 584 O O . ASN A 1 71 ? -1.310 11.536 -1.593 1.00 78.44 71 ASN A O 1
ATOM 588 N N . SER A 1 72 ? -2.377 13.064 -0.325 1.00 70.69 72 SER A N 1
ATOM 589 C CA . SER A 1 72 ? -2.034 14.200 -1.179 1.00 70.69 72 SER A CA 1
ATOM 590 C C . SER A 1 72 ? -0.522 14.438 -1.108 1.00 70.69 72 SER A C 1
ATOM 592 O O . SER A 1 72 ? 0.033 14.495 -0.007 1.00 70.69 72 SER A O 1
ATOM 594 N N . LEU A 1 73 ? 0.125 14.530 -2.273 1.00 59.38 73 LEU A N 1
ATOM 595 C CA . LEU A 1 73 ? 1.532 14.922 -2.415 1.00 59.38 73 LEU A CA 1
ATOM 596 C C . LEU A 1 73 ? 1.707 16.433 -2.240 1.00 59.38 73 LEU A C 1
ATOM 598 O O . LEU A 1 73 ? 0.808 17.180 -2.694 1.00 59.38 73 LEU A O 1
#

Sequence (73 aa):
FGRTEVIDNTLNPNFVRKFFLDYFFEERQNLRFDVYNVDSRSSNISKFDFLGQTFCTLGEIIGSTGGRLENSL

pLDDT: mean 88.73, std 10.9, range [59.38, 97.69]

Radius of gyration: 14.53 Å; chains: 1; bounding box: 35×26×38 Å

Foldseek 3Di:
DDDFDDDPDDPDDDTDDDDDDDDDPPDFAKDKDWDWADDPPDPDPVPTHTPDMDMDTCCQQCVDDVSDDDDDD